Protein AF-A0A967GM02-F1 (afdb_monomer_lite)

Sequence (45 aa):
PTVHPQREDYWGHVNPIGLRACYDEGKRCAETLFFDYHRQHGLTV

Radius of gyration: 13.17 Å; chains: 1; bounding box: 32×12×34 Å

Secondary structure (DSSP, 8-state):
--SSS--TT------TTSTTHHHHHHHHHHHHHHHHHHHHHT---

Foldseek 3Di:
DPDPPDDPPDPDDDDCPDPCNCPVVVVVVVVVVVVVCCVVVVDDD

pLDDT: mean 95.52, std 4.52, range [77.38, 98.44]

Structure (mmCIF, N/CA/C/O backbone):
data_AF-A0A967GM02-F1
#
_entry.id   AF-A0A967GM02-F1
#
loop_
_atom_site.group_PDB
_atom_site.id
_atom_site.type_symbol
_atom_site.label_atom_id
_atom_site.label_alt_id
_atom_site.label_comp_id
_atom_site.label_asym_id
_atom_site.label_entity_id
_atom_site.label_seq_id
_atom_site.pdbx_PDB_ins_code
_atom_site.Cartn_x
_atom_site.Cartn_y
_atom_site.Cartn_z
_atom_site.occupancy
_atom_site.B_iso_or_equiv
_atom_site.auth_seq_id
_atom_site.auth_comp_id
_atom_site.auth_asym_id
_atom_site.auth_atom_id
_atom_site.pdbx_PDB_model_num
ATOM 1 N N . PRO A 1 1 ? 2.209 1.781 -17.112 1.00 77.38 1 PRO A N 1
ATOM 2 C CA . PRO A 1 1 ? 0.751 1.513 -17.142 1.00 77.38 1 PRO A CA 1
ATOM 3 C C . PRO A 1 1 ? 0.343 0.788 -18.429 1.00 77.38 1 PRO A C 1
ATOM 5 O O . PRO A 1 1 ? 0.803 1.161 -19.502 1.00 77.38 1 PRO A O 1
ATOM 8 N N . THR A 1 2 ? -0.480 -0.256 -18.319 1.00 88.38 2 THR A N 1
ATOM 9 C CA . THR A 1 2 ? -0.940 -1.038 -19.483 1.00 88.38 2 THR A CA 1
ATOM 10 C C . THR A 1 2 ? -2.229 -0.492 -20.102 1.00 88.38 2 THR A C 1
ATOM 12 O O . THR A 1 2 ? -2.599 -0.914 -21.190 1.00 88.38 2 THR A O 1
ATOM 15 N N . VAL A 1 3 ? -2.891 0.460 -19.437 1.00 91.75 3 VAL A N 1
ATOM 16 C CA . VAL A 1 3 ? -4.151 1.089 -19.865 1.00 91.75 3 VAL A CA 1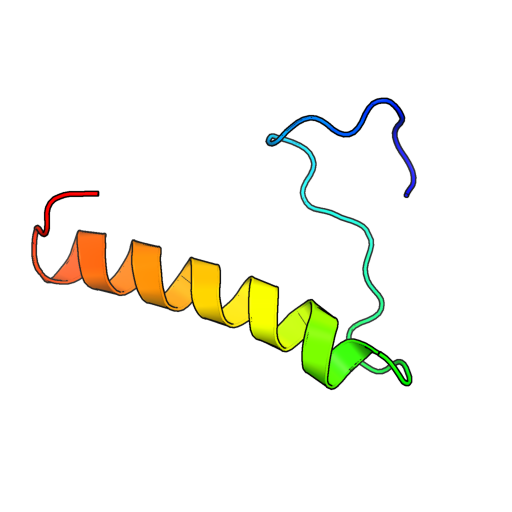
ATOM 17 C C . VAL A 1 3 ? -4.005 2.613 -19.835 1.00 91.75 3 VAL A C 1
ATOM 19 O O . VAL A 1 3 ? -3.302 3.141 -18.966 1.00 91.75 3 VAL A O 1
ATOM 22 N N . HIS A 1 4 ? -4.650 3.318 -20.773 1.00 90.94 4 HIS A N 1
ATOM 23 C CA . HIS A 1 4 ? -4.749 4.782 -20.804 1.00 90.94 4 HIS A CA 1
ATOM 24 C C . HIS A 1 4 ? -6.079 5.241 -21.452 1.00 90.94 4 HIS A C 1
ATOM 26 O O . HIS A 1 4 ? -6.387 4.757 -22.543 1.00 90.94 4 HIS A O 1
ATOM 32 N N . PRO A 1 5 ? -6.852 6.163 -20.832 1.00 93.81 5 PRO A N 1
ATOM 33 C CA . PRO A 1 5 ? -6.625 6.803 -19.526 1.00 93.81 5 PRO A CA 1
ATOM 34 C C . PRO A 1 5 ? -6.751 5.823 -18.348 1.00 93.81 5 PRO A C 1
ATOM 36 O O . PRO A 1 5 ? -7.371 4.771 -18.471 1.00 93.81 5 PRO A O 1
ATOM 39 N N . GLN A 1 6 ? -6.124 6.146 -17.214 1.00 96.19 6 GLN A N 1
ATOM 40 C CA . GLN A 1 6 ? -6.166 5.310 -16.012 1.00 96.19 6 GLN A CA 1
ATOM 41 C C . GLN A 1 6 ? -7.395 5.674 -15.181 1.00 96.19 6 GLN A C 1
ATOM 43 O O . GLN A 1 6 ? -7.415 6.709 -14.523 1.00 96.19 6 GLN A O 1
ATOM 48 N N . ARG A 1 7 ? -8.420 4.831 -15.261 1.00 95.81 7 ARG A N 1
ATOM 49 C CA . ARG A 1 7 ? -9.595 4.879 -14.389 1.00 95.81 7 ARG A CA 1
ATOM 50 C C . ARG A 1 7 ? -9.291 4.210 -13.047 1.00 95.81 7 ARG A C 1
ATOM 52 O O . ARG A 1 7 ? -8.325 3.460 -12.931 1.00 95.81 7 ARG A O 1
ATOM 59 N N . GLU A 1 8 ? -10.120 4.473 -12.049 1.00 96.50 8 GLU A N 1
ATOM 60 C CA . GLU A 1 8 ? -9.984 3.972 -10.678 1.00 96.50 8 GLU A CA 1
ATOM 61 C C . GLU A 1 8 ? -10.169 2.450 -10.572 1.00 96.50 8 GLU A C 1
ATOM 63 O O . GLU A 1 8 ? -9.644 1.821 -9.659 1.00 96.50 8 GLU A O 1
ATOM 68 N N . ASP A 1 9 ? -10.876 1.835 -11.523 1.00 95.62 9 ASP A N 1
ATOM 69 C CA . ASP A 1 9 ? -11.054 0.382 -11.612 1.00 95.62 9 ASP A CA 1
ATOM 70 C C . ASP A 1 9 ? -9.786 -0.359 -12.079 1.00 95.62 9 ASP A C 1
ATOM 72 O O . ASP A 1 9 ? -9.685 -1.580 -11.935 1.00 95.62 9 ASP A O 1
ATOM 76 N N . TYR A 1 10 ? -8.786 0.356 -12.603 1.00 95.88 10 TYR A N 1
ATOM 77 C CA . TYR A 1 10 ? -7.505 -0.227 -12.976 1.00 95.88 10 TYR A CA 1
ATOM 78 C C . TYR A 1 10 ? -6.637 -0.496 -11.743 1.00 95.88 10 TYR A C 1
ATOM 80 O O . TYR A 1 10 ? -6.146 0.413 -11.080 1.00 95.88 10 TYR A O 1
ATOM 88 N N . TRP A 1 11 ? -6.333 -1.769 -11.499 1.00 95.19 11 TRP A N 1
ATOM 89 C CA . TRP A 1 11 ? -5.580 -2.216 -10.318 1.00 95.19 11 TRP A CA 1
ATOM 90 C C . TRP A 1 11 ? -4.117 -1.762 -10.247 1.00 95.19 11 TRP A C 1
ATOM 92 O O . TRP A 1 11 ? -3.455 -1.936 -9.217 1.00 95.19 11 TRP A O 1
ATOM 102 N N . GLY A 1 12 ? -3.579 -1.216 -11.337 1.00 95.88 12 GLY A N 1
ATOM 103 C CA . GLY A 1 12 ? -2.162 -0.901 -11.447 1.00 95.88 12 GLY A CA 1
ATOM 104 C C . GLY A 1 12 ? -1.331 -2.052 -12.018 1.00 95.88 12 GLY A C 1
ATOM 105 O O . GLY A 1 12 ? -1.730 -3.210 -12.047 1.00 95.88 12 GLY A O 1
ATOM 106 N N . HIS A 1 13 ? -0.133 -1.706 -12.485 1.00 96.19 13 HIS A N 1
ATOM 107 C CA . HIS A 1 13 ? 0.917 -2.660 -12.846 1.00 96.19 13 HIS A CA 1
ATOM 108 C C . HIS A 1 13 ? 2.221 -2.085 -12.291 1.00 96.19 13 HIS A C 1
ATOM 110 O O . HIS A 1 13 ? 2.877 -1.273 -12.945 1.00 96.19 13 HIS A O 1
ATOM 116 N N . VAL A 1 14 ? 2.507 -2.428 -11.034 1.00 96.31 14 VAL A N 1
ATOM 117 C CA . VAL A 1 14 ? 3.620 -1.912 -10.224 1.00 96.31 14 VAL A CA 1
ATOM 118 C C . VAL A 1 14 ? 4.581 -3.062 -9.925 1.00 96.31 14 VAL A C 1
ATOM 120 O O . VAL A 1 14 ? 4.153 -4.204 -9.776 1.00 96.31 14 VAL A O 1
ATOM 123 N N . ASN A 1 15 ? 5.882 -2.774 -9.882 1.00 96.94 15 ASN A N 1
ATOM 124 C CA . ASN A 1 15 ? 6.897 -3.752 -9.498 1.00 96.94 15 ASN A CA 1
ATOM 125 C C . ASN A 1 15 ? 7.101 -3.718 -7.968 1.00 96.94 15 ASN A C 1
ATOM 127 O O . ASN A 1 15 ? 7.601 -2.703 -7.474 1.00 96.94 15 ASN A O 1
ATOM 131 N N . PRO A 1 16 ? 6.809 -4.809 -7.234 1.00 97.38 16 PRO A N 1
ATOM 132 C CA . PRO A 1 16 ? 6.809 -4.816 -5.769 1.00 97.38 16 PRO A CA 1
ATOM 133 C C . PRO A 1 16 ? 8.206 -4.814 -5.130 1.00 97.38 16 PRO A C 1
ATOM 135 O O . PRO A 1 16 ? 8.319 -4.686 -3.915 1.00 97.38 16 PRO A O 1
ATOM 138 N N . ILE A 1 17 ? 9.279 -4.971 -5.913 1.00 97.94 17 ILE A N 1
ATOM 139 C CA . ILE A 1 17 ? 10.663 -5.037 -5.402 1.00 97.94 17 ILE A CA 1
ATOM 140 C C . ILE A 1 17 ? 11.619 -4.061 -6.107 1.00 97.94 17 ILE A C 1
ATOM 142 O O . ILE A 1 17 ? 12.833 -4.132 -5.928 1.00 97.94 17 ILE A O 1
ATOM 146 N N . GLY A 1 18 ? 11.097 -3.155 -6.939 1.00 97.94 18 GLY A N 1
ATOM 147 C CA . GLY A 1 18 ? 11.903 -2.132 -7.612 1.00 97.94 18 GLY A CA 1
ATOM 148 C C . GLY A 1 18 ? 12.363 -1.003 -6.678 1.00 97.94 18 GLY A C 1
ATOM 149 O O . GLY A 1 18 ? 11.875 -0.864 -5.562 1.00 97.94 18 GLY A O 1
ATOM 150 N N . LEU A 1 19 ? 13.245 -0.117 -7.164 1.00 98.38 19 LEU A N 1
ATOM 151 C CA . LEU A 1 19 ? 13.767 1.038 -6.401 1.00 98.38 19 LEU A CA 1
ATOM 152 C C . LEU A 1 19 ? 12.663 1.926 -5.795 1.00 98.38 19 LEU A C 1
ATOM 154 O O . LEU A 1 19 ? 12.847 2.526 -4.741 1.00 98.38 19 LEU A O 1
ATOM 158 N N . ARG A 1 20 ? 11.516 2.015 -6.475 1.00 98.06 20 ARG A N 1
ATOM 159 C CA . ARG A 1 20 ? 10.362 2.817 -6.051 1.00 98.06 20 ARG A CA 1
ATOM 160 C C . ARG A 1 20 ? 9.340 2.047 -5.212 1.00 98.06 20 ARG A C 1
ATOM 162 O O . ARG A 1 20 ? 8.389 2.655 -4.729 1.00 98.06 20 ARG A O 1
ATOM 169 N N . ALA A 1 21 ? 9.538 0.744 -5.004 1.00 97.75 21 ALA A N 1
ATOM 170 C CA . ALA A 1 21 ? 8.558 -0.118 -4.352 1.00 97.75 21 ALA A CA 1
ATOM 171 C C . ALA A 1 21 ? 8.210 0.348 -2.937 1.00 97.75 21 ALA A C 1
ATOM 173 O O . ALA A 1 21 ? 7.047 0.299 -2.556 1.00 97.75 21 ALA A O 1
ATOM 174 N N . CYS A 1 22 ? 9.178 0.877 -2.180 1.00 97.88 22 CYS A N 1
ATOM 175 C CA . CYS A 1 22 ? 8.918 1.393 -0.834 1.00 97.88 22 CYS A CA 1
ATOM 176 C C . CYS A 1 22 ? 7.833 2.483 -0.813 1.00 97.88 22 CYS A C 1
ATOM 178 O O . CYS A 1 22 ? 7.034 2.537 0.119 1.00 97.88 22 CYS A O 1
ATOM 180 N N . TYR A 1 23 ? 7.776 3.323 -1.849 1.00 97.94 23 TYR A N 1
ATOM 181 C CA . TYR A 1 23 ? 6.761 4.358 -1.984 1.00 97.94 23 TYR A CA 1
ATOM 182 C C . TYR A 1 23 ? 5.486 3.808 -2.627 1.00 97.94 23 TYR A C 1
ATOM 184 O O . TYR A 1 23 ? 4.397 4.001 -2.086 1.00 97.94 23 TYR A O 1
ATOM 192 N N . ASP A 1 24 ? 5.617 3.110 -3.758 1.00 97.94 24 ASP A N 1
ATOM 193 C CA . ASP A 1 24 ? 4.470 2.666 -4.552 1.00 97.94 24 ASP A CA 1
ATOM 194 C C . ASP A 1 24 ? 3.642 1.602 -3.798 1.00 97.94 24 ASP A C 1
ATOM 196 O O . ASP A 1 24 ? 2.425 1.745 -3.666 1.00 97.94 24 ASP A O 1
ATOM 200 N N . GLU A 1 25 ? 4.285 0.587 -3.208 1.00 98.44 25 GLU A N 1
ATOM 201 C CA . GLU A 1 25 ? 3.604 -0.411 -2.365 1.00 98.44 25 GLU A CA 1
ATOM 202 C C . GLU A 1 25 ? 3.198 0.164 -1.008 1.00 98.44 25 GLU A C 1
ATOM 204 O O . GLU A 1 25 ? 2.161 -0.212 -0.463 1.00 98.44 25 GLU A O 1
ATOM 209 N N . GLY A 1 26 ? 3.954 1.132 -0.478 1.00 98.31 26 GLY A N 1
ATOM 210 C CA . GLY A 1 26 ? 3.575 1.845 0.743 1.00 98.31 26 GLY A CA 1
ATOM 211 C C . GLY A 1 26 ? 2.215 2.536 0.603 1.00 98.31 26 GLY A C 1
ATOM 212 O O . GLY A 1 26 ? 1.365 2.427 1.487 1.00 98.31 26 GLY A O 1
ATOM 213 N N . LYS A 1 27 ? 1.966 3.194 -0.536 1.00 97.94 27 LYS A N 1
ATOM 214 C CA . LYS A 1 27 ? 0.670 3.822 -0.837 1.00 97.94 27 LYS A CA 1
ATOM 215 C C . LYS A 1 27 ? -0.458 2.799 -1.013 1.00 97.94 27 LYS A C 1
ATOM 217 O O . LYS A 1 27 ? -1.539 3.022 -0.476 1.00 97.94 27 LYS A O 1
ATOM 222 N N . ARG A 1 28 ? -0.202 1.673 -1.689 1.00 98.06 28 ARG A N 1
ATOM 223 C CA . ARG A 1 28 ? -1.179 0.575 -1.864 1.00 98.06 28 ARG A CA 1
ATOM 224 C C . ARG A 1 28 ? -1.560 -0.081 -0.533 1.00 98.06 28 ARG A C 1
ATOM 226 O O . ARG A 1 28 ? -2.734 -0.325 -0.258 1.00 98.06 28 ARG A O 1
ATOM 233 N N . CYS A 1 29 ? -0.569 -0.324 0.324 1.00 98.06 29 CYS A N 1
ATOM 234 C CA . CYS A 1 29 ? -0.782 -0.851 1.668 1.00 98.06 29 CYS A CA 1
ATOM 235 C C . CYS A 1 29 ? -1.624 0.116 2.514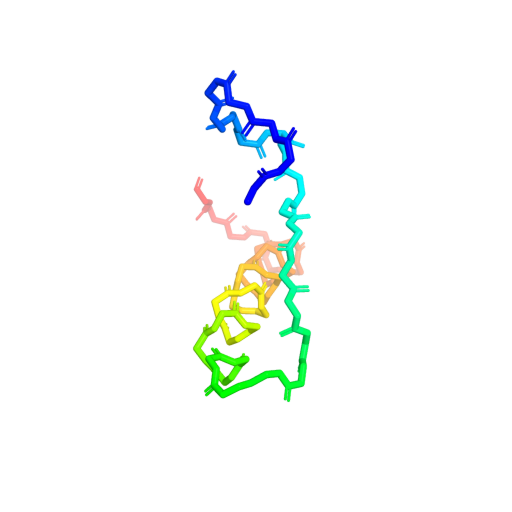 1.00 98.06 29 CYS A C 1
ATOM 237 O O . CYS A 1 29 ? -2.575 -0.308 3.165 1.00 98.06 29 CYS A O 1
ATOM 239 N N . ALA A 1 30 ? -1.341 1.422 2.450 1.00 98.25 30 ALA A N 1
ATOM 240 C CA . ALA A 1 30 ? -2.108 2.426 3.184 1.00 98.25 30 ALA A CA 1
ATOM 241 C C . ALA A 1 30 ? -3.599 2.430 2.802 1.00 98.25 30 ALA A C 1
ATOM 243 O O . ALA A 1 30 ? -4.445 2.469 3.689 1.00 98.25 30 ALA A O 1
ATOM 244 N N . GLU A 1 31 ? -3.932 2.333 1.512 1.00 97.56 31 GLU A N 1
ATOM 245 C CA . GLU A 1 31 ? -5.324 2.224 1.052 1.00 97.56 31 GLU A CA 1
ATOM 246 C C . GLU A 1 31 ? -6.032 1.004 1.660 1.00 97.56 31 GLU A C 1
ATOM 248 O O . GLU A 1 31 ? -7.140 1.122 2.187 1.00 97.56 31 GLU A O 1
ATOM 253 N N . THR A 1 32 ? -5.352 -0.147 1.677 1.00 97.62 32 THR A N 1
ATOM 254 C CA . THR A 1 32 ? -5.873 -1.371 2.305 1.00 97.62 32 THR A CA 1
ATOM 255 C C . THR A 1 32 ? 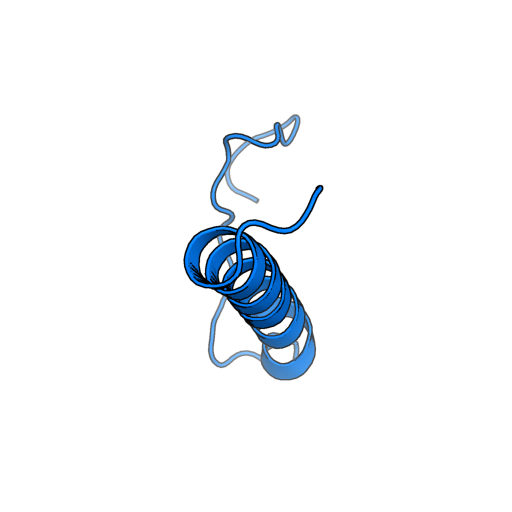-6.153 -1.143 3.788 1.00 97.62 32 THR A C 1
ATOM 257 O O . THR A 1 32 ? -7.253 -1.430 4.254 1.00 97.62 32 THR A O 1
ATOM 260 N N . LEU A 1 33 ? -5.197 -0.557 4.516 1.00 97.75 33 LEU A N 1
ATOM 261 C CA . LEU A 1 33 ? -5.348 -0.261 5.940 1.00 97.75 33 LEU A CA 1
ATOM 262 C C . LEU A 1 33 ? -6.532 0.673 6.211 1.00 97.75 33 LEU A C 1
ATOM 264 O O . LEU A 1 33 ? -7.298 0.416 7.135 1.00 97.75 33 LEU A O 1
ATOM 268 N N . PHE A 1 34 ? -6.724 1.721 5.406 1.00 96.88 34 PHE A N 1
ATOM 269 C CA . PHE A 1 34 ? -7.852 2.639 5.579 1.00 96.88 34 PHE A CA 1
ATOM 270 C C . PHE A 1 34 ? -9.198 1.948 5.362 1.00 96.88 34 PHE A C 1
ATOM 272 O O . PHE A 1 34 ? -10.090 2.074 6.202 1.00 96.88 34 PHE A O 1
ATOM 279 N N . PHE A 1 35 ? -9.351 1.186 4.276 1.00 96.62 35 PHE A N 1
ATOM 280 C CA . PHE A 1 35 ? -10.615 0.507 3.994 1.00 96.62 35 PHE A CA 1
ATOM 281 C C . PHE A 1 35 ? -10.884 -0.674 4.928 1.00 96.62 35 PHE A C 1
ATOM 283 O O . PHE A 1 35 ? -12.049 -0.974 5.198 1.00 96.62 35 PHE A O 1
ATOM 290 N N . ASP A 1 36 ? -9.853 -1.363 5.414 1.00 97.88 36 ASP A N 1
ATOM 291 C CA . ASP A 1 36 ? -10.002 -2.406 6.431 1.00 97.88 36 ASP A CA 1
ATOM 292 C C . ASP A 1 36 ? -10.406 -1.794 7.772 1.00 97.88 36 ASP A C 1
ATOM 294 O O . ASP A 1 36 ? -11.358 -2.266 8.389 1.00 97.88 36 ASP A O 1
ATOM 298 N N . TYR A 1 37 ? -9.764 -0.699 8.186 1.00 97.38 37 TYR A N 1
ATOM 299 C CA . TYR A 1 37 ? -10.106 0.007 9.421 1.00 97.38 37 TYR A CA 1
ATOM 300 C C . TYR A 1 37 ? -11.531 0.577 9.369 1.00 97.38 37 TYR A C 1
ATOM 302 O O . TYR A 1 37 ? -12.303 0.409 10.312 1.00 97.38 37 TYR A O 1
ATOM 310 N N . HIS A 1 38 ? -11.926 1.152 8.228 1.00 96.75 38 HIS A N 1
ATOM 311 C CA . HIS A 1 38 ? -13.305 1.552 7.951 1.00 96.75 38 HIS A CA 1
ATOM 312 C C . HIS A 1 38 ? -14.293 0.392 8.144 1.00 96.75 38 HIS A C 1
ATOM 314 O O . HIS A 1 38 ? -15.265 0.533 8.882 1.00 96.75 38 HIS A O 1
ATOM 320 N N . ARG A 1 39 ? -14.031 -0.769 7.526 1.00 96.56 39 ARG A N 1
ATOM 321 C CA . ARG A 1 39 ? -14.908 -1.951 7.600 1.00 96.56 39 ARG A CA 1
ATOM 322 C C . ARG A 1 39 ? -14.967 -2.561 9.000 1.00 96.56 39 ARG A C 1
ATOM 324 O O . ARG A 1 39 ? -16.034 -2.996 9.419 1.00 96.56 39 ARG A O 1
ATOM 331 N N . GLN A 1 40 ? -13.844 -2.596 9.716 1.00 98.00 40 GLN A N 1
ATOM 332 C CA . GLN A 1 40 ? -13.755 -3.177 11.058 1.00 98.00 40 GLN A CA 1
ATOM 333 C C . GLN A 1 40 ? -14.419 -2.306 12.127 1.00 98.00 40 GLN A C 1
ATOM 335 O O . GLN A 1 40 ? -14.997 -2.839 13.071 1.00 98.00 40 GLN A O 1
ATOM 340 N N . HIS A 1 41 ? -14.347 -0.981 11.986 1.00 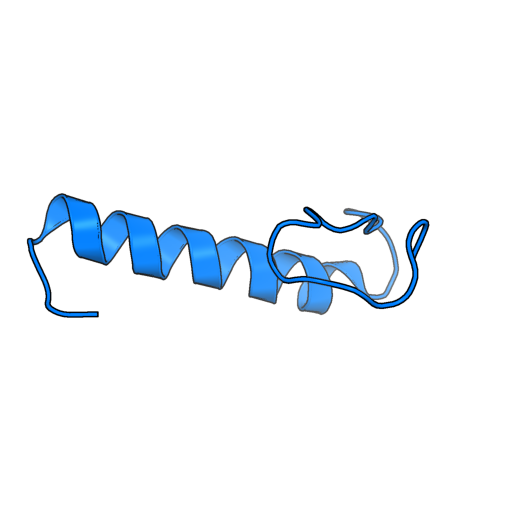97.19 41 HIS A N 1
ATOM 341 C CA . HIS A 1 41 ? -14.806 -0.042 13.011 1.00 97.19 41 HIS A CA 1
ATOM 342 C C . HIS A 1 41 ? -16.044 0.769 12.612 1.00 97.19 41 HIS A C 1
ATOM 344 O O . HIS A 1 41 ? -16.511 1.576 13.411 1.00 97.19 41 HIS A O 1
ATOM 350 N N . GLY A 1 42 ? -16.592 0.555 11.410 1.00 95.25 42 GLY A N 1
ATOM 351 C CA . GLY A 1 42 ? -17.798 1.238 10.935 1.00 95.25 42 GLY A CA 1
ATOM 352 C C . GLY A 1 42 ? -17.629 2.756 10.860 1.00 95.25 42 GLY A C 1
ATOM 353 O O . GLY A 1 42 ? -18.536 3.496 11.234 1.00 95.25 42 GLY A O 1
ATOM 354 N N . LEU A 1 43 ? -16.444 3.215 10.452 1.00 93.81 43 LEU A N 1
ATOM 355 C CA . LEU A 1 43 ? -16.150 4.643 10.33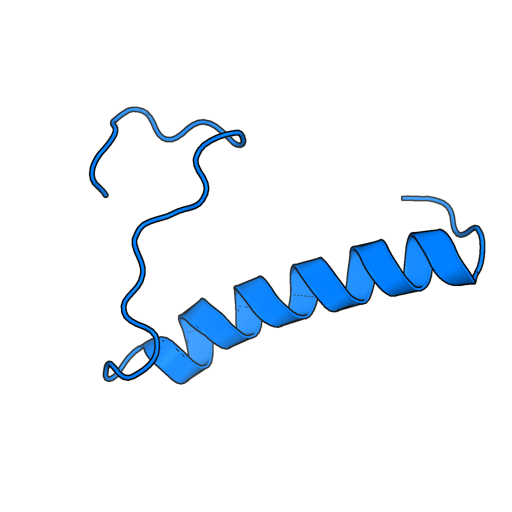5 1.00 93.81 43 LEU A CA 1
ATOM 356 C C . LEU A 1 43 ? -16.884 5.242 9.134 1.00 93.81 43 LEU A C 1
ATOM 358 O O . LEU A 1 43 ? -17.396 4.518 8.290 1.00 93.81 43 LEU A O 1
ATOM 362 N N . THR A 1 44 ? -16.919 6.563 9.028 1.00 88.38 44 THR A N 1
ATOM 363 C CA . THR A 1 44 ? -17.392 7.219 7.804 1.00 88.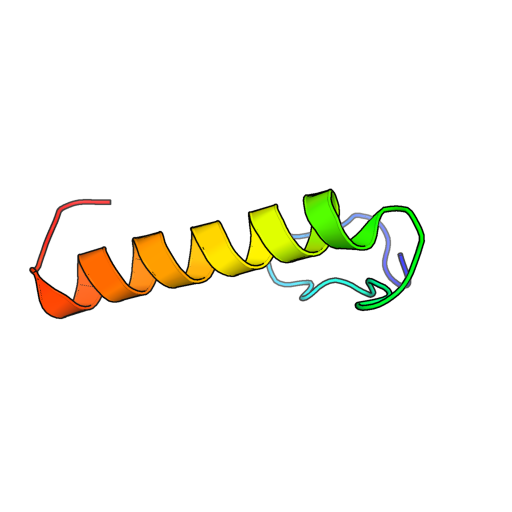38 44 THR A CA 1
ATOM 364 C C . THR A 1 44 ? -16.189 7.509 6.913 1.00 88.38 44 THR A C 1
ATOM 366 O O . THR A 1 44 ? -15.224 8.115 7.383 1.00 88.38 44 THR A O 1
ATOM 369 N N . VAL A 1 45 ? -16.250 7.064 5.656 1.00 77.88 45 VAL A N 1
ATOM 370 C CA . VAL A 1 45 ? -15.303 7.405 4.578 1.00 77.88 45 VAL A CA 1
ATOM 371 C C . VAL A 1 45 ? -15.938 8.431 3.654 1.00 77.88 45 VAL A C 1
ATOM 373 O O . VAL A 1 45 ? -17.154 8.293 3.387 1.00 77.88 45 VAL A O 1
#